Protein AF-A0AAV3SQG5-F1 (afdb_monomer_lite)

Organism: NCBI:txid425309

Foldseek 3Di:
DPPLVVQLVQLVVQLPDPDPPSVVVSVVSNVVSVVVVVVVD

Sequence (41 aa):
MRLSTVLIILGAVVFVLPIPGTFVLGALIAFAGLAARLFGL

Secondary structure (DSSP, 8-state):
--HHHHHHHHHHHHHHSSSTTHHHHHHHHHHHHHHHHHTT-

pLDDT: mean 96.32, std 3.99, range [76.12, 98.5]

Structure (mmCIF, N/CA/C/O backbone):
data_AF-A0AAV3SQG5-F1
#
_entry.id   AF-A0AAV3SQG5-F1
#
loop_
_atom_site.group_PDB
_atom_site.id
_atom_site.type_symbol
_atom_site.label_atom_id
_atom_site.label_alt_id
_atom_site.label_comp_id
_atom_site.label_asym_id
_atom_site.label_entity_id
_atom_site.label_seq_id
_atom_site.pdbx_PDB_ins_code
_atom_site.Cartn_x
_atom_site.Cartn_y
_atom_site.Cartn_z
_atom_site.occupancy
_atom_site.B_iso_or_equiv
_atom_site.auth_seq_id
_atom_site.auth_comp_id
_atom_site.auth_asym_id
_atom_site.auth_atom_id
_atom_site.pdbx_PDB_model_num
ATOM 1 N N . MET A 1 1 ? -15.316 3.304 1.095 1.00 76.12 1 MET A N 1
ATOM 2 C CA . MET A 1 1 ? -14.319 2.229 1.322 1.00 76.12 1 MET A CA 1
ATOM 3 C C . MET A 1 1 ? -13.627 2.496 2.650 1.00 76.12 1 MET A C 1
ATOM 5 O O . MET A 1 1 ? -13.484 3.665 2.983 1.00 76.12 1 MET A O 1
ATOM 9 N N . ARG A 1 2 ? -13.236 1.465 3.413 1.00 94.19 2 ARG A N 1
ATOM 10 C CA . ARG A 1 2 ? -12.402 1.660 4.617 1.00 94.19 2 ARG A CA 1
ATOM 11 C C . ARG A 1 2 ? -11.034 2.224 4.218 1.00 94.19 2 ARG A C 1
ATOM 13 O O . ARG A 1 2 ? -10.585 1.939 3.104 1.00 94.19 2 ARG A O 1
ATOM 20 N N . LEU A 1 3 ? -10.383 2.999 5.089 1.00 96.56 3 LEU A N 1
ATOM 21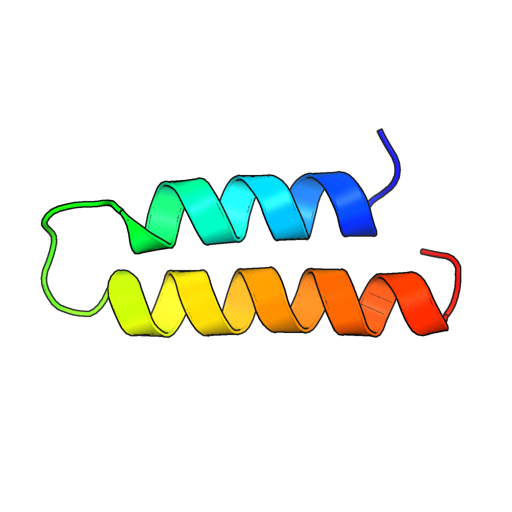 C CA . LEU A 1 3 ? -9.100 3.642 4.778 1.00 96.56 3 LEU A CA 1
ATOM 22 C C . LEU A 1 3 ? -8.040 2.586 4.454 1.00 96.56 3 LEU A C 1
ATOM 24 O O . LEU A 1 3 ? -7.325 2.720 3.464 1.00 96.56 3 LEU A O 1
ATOM 28 N N . SER A 1 4 ? -8.015 1.486 5.211 1.00 96.75 4 SER A N 1
ATOM 29 C CA . SER A 1 4 ? -7.171 0.322 4.914 1.00 96.75 4 SER A CA 1
ATOM 30 C C . SER A 1 4 ? -7.355 -0.210 3.492 1.00 96.75 4 SER A C 1
ATOM 32 O O . SER A 1 4 ? -6.376 -0.499 2.811 1.00 96.75 4 SER A O 1
ATOM 34 N N . THR A 1 5 ? -8.595 -0.307 3.003 1.00 97.75 5 THR A N 1
ATOM 35 C CA . THR A 1 5 ? -8.871 -0.758 1.629 1.00 97.75 5 THR A CA 1
ATOM 36 C C . THR A 1 5 ? -8.329 0.226 0.596 1.00 97.75 5 THR A C 1
ATOM 38 O O . THR A 1 5 ? -7.717 -0.201 -0.379 1.00 97.75 5 THR A O 1
ATOM 41 N N . VAL A 1 6 ? -8.517 1.530 0.822 1.00 98.19 6 VAL A N 1
ATOM 42 C CA . VAL A 1 6 ? -8.001 2.577 -0.073 1.00 98.19 6 VAL A CA 1
ATOM 43 C C . VAL A 1 6 ? -6.479 2.509 -0.152 1.00 98.19 6 VAL A C 1
ATOM 45 O O . VAL A 1 6 ? -5.933 2.498 -1.250 1.00 98.19 6 VAL A O 1
ATOM 48 N N . LEU A 1 7 ? -5.799 2.397 0.990 1.00 98.12 7 LEU A N 1
ATOM 49 C CA . LEU A 1 7 ? -4.340 2.310 1.049 1.00 98.12 7 LEU A CA 1
ATOM 50 C C . LEU A 1 7 ? -3.807 1.040 0.378 1.00 98.12 7 LEU A C 1
ATOM 52 O O . LEU A 1 7 ? -2.852 1.118 -0.384 1.00 98.12 7 LEU A O 1
ATOM 56 N N . ILE A 1 8 ? -4.438 -0.117 0.590 1.00 98.19 8 ILE A N 1
ATOM 57 C CA . ILE A 1 8 ? -4.015 -1.367 -0.063 1.00 98.19 8 ILE A CA 1
ATOM 58 C C . ILE A 1 8 ? -4.138 -1.253 -1.588 1.00 98.19 8 ILE A C 1
ATOM 60 O O . ILE A 1 8 ? -3.199 -1.597 -2.304 1.00 98.19 8 ILE A O 1
ATOM 64 N N . ILE A 1 9 ? -5.267 -0.742 -2.091 1.00 98.44 9 ILE A N 1
ATOM 65 C CA . ILE A 1 9 ? -5.490 -0.583 -3.535 1.00 98.44 9 ILE A CA 1
ATOM 66 C C . ILE A 1 9 ? -4.521 0.448 -4.116 1.00 98.44 9 ILE A C 1
ATOM 68 O O . ILE A 1 9 ? -3.877 0.177 -5.125 1.00 98.44 9 ILE A O 1
ATOM 72 N N . LEU A 1 10 ? -4.381 1.610 -3.475 1.00 98.31 10 LEU A N 1
ATOM 73 C CA . LEU A 1 10 ? -3.465 2.659 -3.917 1.00 98.31 10 LEU A CA 1
ATOM 74 C C . LEU A 1 10 ? -2.020 2.155 -3.948 1.00 98.31 10 LEU A C 1
ATOM 76 O O . LEU A 1 10 ? -1.313 2.380 -4.926 1.00 98.31 10 LEU A O 1
ATOM 80 N N . GLY A 1 11 ? -1.600 1.432 -2.908 1.00 98.19 11 GLY A N 1
ATOM 81 C CA . GLY A 1 11 ? -0.278 0.824 -2.840 1.00 98.19 11 GLY A CA 1
ATOM 82 C C . GLY A 1 11 ? -0.045 -0.163 -3.978 1.00 98.19 11 GLY A C 1
ATOM 83 O O . GLY A 1 11 ? 0.972 -0.064 -4.658 1.00 98.19 11 GLY A O 1
ATOM 84 N N . ALA A 1 12 ? -1.013 -1.040 -4.259 1.00 98.31 12 ALA A N 1
ATOM 85 C CA . ALA A 1 12 ? -0.936 -1.970 -5.384 1.00 98.31 12 ALA A CA 1
ATOM 86 C C . ALA A 1 12 ? -0.841 -1.248 -6.740 1.00 98.31 12 ALA A C 1
ATOM 88 O O . ALA A 1 12 ? -0.024 -1.624 -7.575 1.00 98.31 12 ALA A O 1
ATOM 89 N N . VAL A 1 13 ? -1.622 -0.182 -6.951 1.00 98.38 13 VAL A N 1
ATOM 90 C CA . VAL A 1 13 ? -1.563 0.618 -8.186 1.00 98.38 13 VAL A CA 1
ATOM 91 C C . VAL A 1 13 ? -0.188 1.270 -8.353 1.00 98.38 13 VAL A C 1
ATOM 93 O O . VAL A 1 13 ? 0.413 1.151 -9.417 1.00 98.38 13 VAL A O 1
ATOM 96 N N . VAL A 1 14 ? 0.340 1.913 -7.306 1.00 98.12 14 VAL A N 1
ATOM 97 C CA . VAL A 1 14 ? 1.654 2.583 -7.342 1.00 98.12 14 VAL A CA 1
ATOM 98 C C . VAL A 1 14 ? 2.794 1.577 -7.533 1.00 98.12 14 VAL A C 1
ATOM 100 O O . VAL A 1 14 ? 3.748 1.856 -8.256 1.00 98.12 14 VAL A O 1
ATOM 103 N N . PHE A 1 15 ? 2.678 0.391 -6.935 1.00 98.00 15 PHE A N 1
ATOM 104 C CA . PHE A 1 15 ? 3.674 -0.677 -7.017 1.00 98.00 15 PHE A CA 1
ATOM 105 C C . PHE A 1 15 ? 3.887 -1.184 -8.448 1.00 98.00 15 PHE A C 1
ATOM 107 O O . PHE A 1 15 ? 5.015 -1.480 -8.829 1.00 98.00 15 PHE A O 1
ATOM 114 N N . VAL A 1 16 ? 2.818 -1.263 -9.247 1.00 97.94 16 VAL A N 1
ATO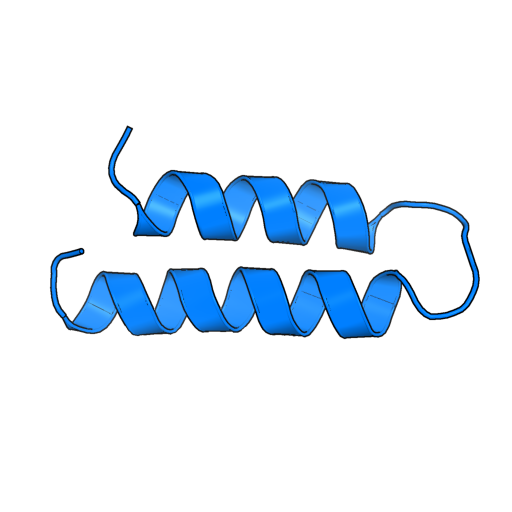M 115 C CA . VAL A 1 16 ? 2.858 -1.790 -10.624 1.00 97.94 16 VAL A CA 1
ATOM 116 C C . VAL A 1 16 ? 3.306 -0.732 -11.645 1.00 97.94 16 VAL A C 1
ATOM 118 O O . VAL A 1 16 ? 3.578 -1.063 -12.798 1.00 97.94 16 VAL A O 1
ATOM 121 N N . LEU A 1 17 ? 3.424 0.543 -11.251 1.00 97.44 17 LEU A N 1
ATOM 122 C CA . LEU A 1 17 ? 3.883 1.589 -12.165 1.00 97.44 17 LEU A CA 1
ATOM 123 C C . LEU A 1 17 ? 5.319 1.314 -12.648 1.00 97.44 17 LEU A C 1
ATOM 125 O O . LEU A 1 17 ? 6.196 1.043 -11.826 1.00 97.44 17 LEU A O 1
ATOM 129 N N . PRO A 1 18 ? 5.603 1.455 -13.958 1.00 95.56 18 PRO A N 1
ATOM 130 C CA . PRO A 1 18 ? 6.935 1.259 -14.525 1.00 95.56 18 PRO A CA 1
ATOM 131 C C . PRO A 1 18 ? 7.817 2.504 -14.318 1.00 95.56 18 PRO A C 1
ATOM 133 O O . PRO A 1 18 ? 8.429 3.014 -15.254 1.00 95.56 18 PRO A O 1
ATOM 136 N N . ILE A 1 19 ? 7.845 3.035 -13.094 1.00 96.31 19 ILE A N 1
ATOM 137 C CA . ILE A 1 19 ? 8.623 4.215 -12.711 1.00 96.31 19 ILE A CA 1
ATOM 138 C C . ILE A 1 19 ? 9.643 3.778 -11.647 1.00 96.31 19 ILE A C 1
ATOM 140 O O . ILE A 1 19 ? 9.270 3.161 -10.647 1.00 96.31 19 ILE A O 1
ATOM 144 N N . PRO A 1 20 ? 10.944 4.073 -11.815 1.00 91.31 20 PRO A N 1
ATOM 145 C CA . PRO A 1 20 ? 11.947 3.721 -10.816 1.00 91.31 20 PRO A CA 1
ATOM 146 C C . PRO A 1 20 ? 11.577 4.248 -9.422 1.00 91.31 20 PRO A C 1
ATOM 148 O O . PRO A 1 20 ? 11.249 5.420 -9.252 1.00 91.31 20 PRO A O 1
ATOM 151 N N . GLY A 1 21 ? 11.617 3.372 -8.418 1.00 90.38 21 GLY A N 1
ATOM 152 C CA . GLY A 1 21 ? 11.315 3.719 -7.025 1.00 90.38 21 GLY A CA 1
ATOM 153 C C . GLY A 1 21 ? 9.833 3.657 -6.624 1.00 90.38 21 GLY A C 1
ATOM 154 O O . GLY A 1 21 ? 9.557 3.553 -5.426 1.00 90.38 21 GLY A O 1
ATOM 155 N N . THR A 1 22 ? 8.871 3.617 -7.560 1.00 96.44 22 THR A N 1
ATOM 156 C CA . THR A 1 22 ? 7.441 3.497 -7.195 1.00 96.44 22 THR A CA 1
ATOM 157 C C . THR A 1 22 ? 7.090 2.127 -6.639 1.00 96.44 22 THR A C 1
ATOM 159 O O . THR A 1 22 ? 6.176 2.020 -5.833 1.00 96.44 22 THR A O 1
ATOM 162 N N . PHE A 1 23 ? 7.858 1.092 -6.971 1.00 95.81 23 PHE A N 1
ATOM 163 C CA . PHE A 1 23 ? 7.709 -0.240 -6.386 1.00 95.81 23 PHE A CA 1
ATOM 164 C C . PHE A 1 23 ? 7.882 -0.219 -4.858 1.00 95.81 23 PHE A C 1
ATOM 166 O O . PHE A 1 23 ? 7.040 -0.718 -4.117 1.00 95.81 23 PHE A O 1
ATOM 173 N N . VAL A 1 24 ? 8.939 0.437 -4.362 1.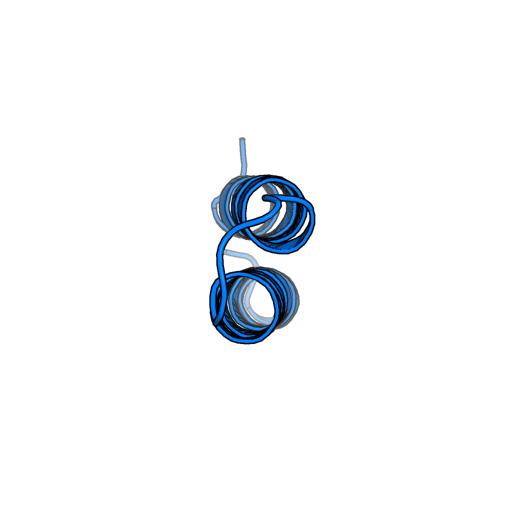00 97.50 24 VAL A N 1
ATOM 174 C CA . VAL A 1 24 ? 9.186 0.567 -2.915 1.00 97.50 24 VAL A CA 1
ATOM 175 C C . VAL A 1 24 ? 8.098 1.420 -2.269 1.00 97.50 24 VAL A C 1
ATOM 177 O O . VAL A 1 24 ? 7.530 1.024 -1.253 1.00 97.50 24 VAL A O 1
ATOM 180 N N . LEU A 1 25 ? 7.754 2.555 -2.883 1.00 97.88 25 LEU A N 1
ATOM 181 C CA . LEU A 1 25 ? 6.689 3.425 -2.385 1.00 97.88 25 LEU A CA 1
ATOM 182 C C . LEU A 1 25 ? 5.339 2.692 -2.310 1.00 97.88 25 LEU A C 1
ATOM 184 O O . LEU A 1 25 ? 4.669 2.737 -1.283 1.00 97.88 25 LEU A O 1
ATOM 188 N N . GLY A 1 26 ? 4.955 1.982 -3.369 1.00 98.31 26 GLY A N 1
ATOM 189 C CA . GLY A 1 26 ? 3.715 1.216 -3.441 1.00 98.31 26 GLY A CA 1
ATOM 190 C C . GLY A 1 26 ? 3.661 0.101 -2.401 1.00 98.31 26 GLY A C 1
ATOM 191 O O . GLY A 1 26 ? 2.636 -0.068 -1.742 1.00 98.31 26 GLY A O 1
ATOM 192 N N . ALA A 1 27 ? 4.782 -0.590 -2.170 1.00 98.12 27 ALA A N 1
ATOM 193 C CA . ALA A 1 27 ? 4.890 -1.585 -1.109 1.00 98.12 27 ALA A CA 1
ATOM 194 C C . ALA A 1 27 ? 4.658 -0.955 0.272 1.00 98.12 27 ALA A C 1
ATOM 196 O O . ALA A 1 27 ? 3.842 -1.460 1.039 1.00 98.12 27 ALA A O 1
ATOM 197 N N . LEU A 1 28 ? 5.312 0.171 0.576 1.00 98.50 28 LEU A N 1
ATOM 198 C CA . LEU A 1 28 ? 5.142 0.877 1.851 1.00 98.50 28 LEU A CA 1
ATOM 199 C C . LEU A 1 28 ? 3.698 1.350 2.060 1.00 98.50 28 LEU A C 1
ATOM 201 O O . LEU A 1 28 ? 3.153 1.186 3.151 1.00 98.50 28 LEU A O 1
ATOM 205 N N . ILE A 1 29 ? 3.052 1.877 1.015 1.00 98.38 29 ILE A N 1
ATOM 206 C CA . ILE A 1 29 ? 1.642 2.288 1.062 1.00 98.38 29 ILE A CA 1
ATOM 207 C C . ILE A 1 29 ? 0.734 1.074 1.324 1.00 98.38 29 ILE A C 1
ATOM 209 O O . ILE A 1 29 ? -0.147 1.135 2.184 1.00 98.38 29 ILE A O 1
ATOM 213 N N . ALA A 1 30 ? 0.961 -0.048 0.634 1.00 98.44 30 ALA A N 1
ATOM 214 C CA . ALA A 1 30 ? 0.182 -1.269 0.833 1.00 98.44 30 ALA A CA 1
ATOM 215 C C . ALA A 1 30 ? 0.369 -1.842 2.249 1.00 98.44 30 ALA A C 1
ATOM 217 O O . ALA A 1 30 ? -0.612 -2.211 2.899 1.00 98.44 30 ALA A O 1
ATOM 218 N N .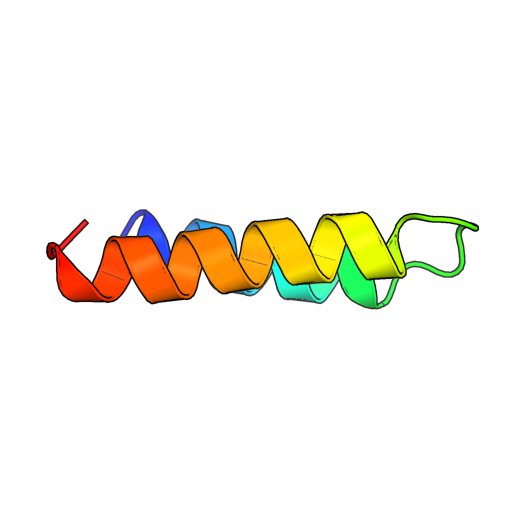 PHE A 1 31 ? 1.604 -1.852 2.764 1.00 98.38 31 PHE A N 1
ATOM 219 C CA . PHE A 1 31 ? 1.908 -2.248 4.141 1.00 98.38 31 PHE A CA 1
ATOM 220 C C . PHE A 1 31 ? 1.251 -1.327 5.169 1.00 98.38 31 PHE A C 1
ATOM 222 O O . PHE A 1 31 ? 0.710 -1.824 6.155 1.00 98.38 31 PHE A O 1
ATOM 229 N N . ALA A 1 32 ? 1.217 -0.014 4.932 1.00 98.25 32 ALA A N 1
ATOM 230 C CA . ALA A 1 32 ? 0.489 0.918 5.788 1.00 98.25 32 ALA A CA 1
ATOM 231 C C . ALA A 1 32 ? -1.018 0.611 5.802 1.00 98.25 32 ALA A C 1
ATOM 233 O O . ALA A 1 32 ? -1.640 0.639 6.860 1.00 98.25 32 ALA A O 1
ATOM 234 N N . GLY A 1 33 ? -1.605 0.246 4.657 1.00 98.12 33 GLY A N 1
ATOM 235 C CA . GLY A 1 33 ? -3.000 -0.194 4.577 1.00 98.12 33 GLY A CA 1
ATOM 236 C C . GLY A 1 33 ? -3.276 -1.508 5.313 1.00 98.12 33 GLY A C 1
ATOM 237 O O . GLY A 1 33 ? -4.292 -1.630 6.001 1.00 98.12 33 GLY A O 1
ATOM 238 N N . LEU A 1 34 ? -2.356 -2.474 5.227 1.00 98.00 34 LEU A N 1
ATOM 239 C CA . LEU A 1 34 ? -2.412 -3.715 6.007 1.00 98.00 34 LEU A CA 1
ATOM 240 C C . LEU A 1 34 ? -2.300 -3.438 7.511 1.00 98.00 34 LEU A C 1
ATOM 242 O O . LEU A 1 34 ? -3.093 -3.974 8.280 1.00 98.00 34 LEU A O 1
ATOM 246 N N . ALA A 1 35 ? -1.381 -2.565 7.927 1.00 98.12 35 ALA A N 1
ATOM 247 C CA . ALA A 1 35 ? -1.242 -2.146 9.318 1.00 98.12 35 ALA A CA 1
ATOM 248 C C . ALA A 1 35 ? -2.504 -1.421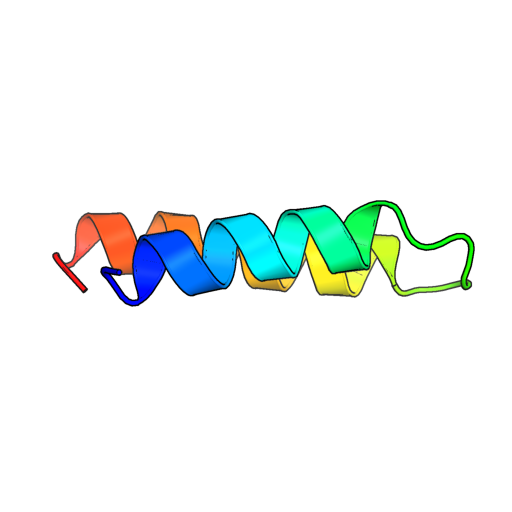 9.812 1.00 98.12 35 ALA A C 1
ATOM 250 O O . ALA A 1 35 ? -3.031 -1.768 10.864 1.00 98.12 35 ALA A O 1
ATOM 251 N N . ALA A 1 36 ? -3.055 -0.491 9.026 1.00 97.56 36 ALA A N 1
ATOM 252 C CA . ALA A 1 36 ? -4.300 0.216 9.333 1.00 97.56 36 ALA A CA 1
ATOM 253 C C . ALA A 1 36 ? -5.473 -0.754 9.562 1.00 97.56 36 ALA A C 1
ATOM 255 O O . ALA A 1 36 ? -6.278 -0.555 10.474 1.00 97.56 36 ALA A O 1
ATOM 256 N N . ARG A 1 37 ? -5.520 -1.858 8.803 1.00 96.38 37 ARG A N 1
ATOM 257 C CA . ARG A 1 37 ? -6.539 -2.903 8.961 1.00 96.38 37 ARG A CA 1
ATOM 258 C C . ARG A 1 37 ? -6.488 -3.579 10.333 1.00 96.38 37 ARG A C 1
ATOM 260 O O . ARG A 1 37 ? -7.543 -3.962 10.835 1.00 96.38 37 ARG A O 1
ATOM 267 N N . LEU A 1 38 ? -5.308 -3.696 10.946 1.00 96.50 38 LEU A N 1
ATOM 268 C CA . LEU A 1 38 ? -5.148 -4.264 12.293 1.00 96.50 38 LEU A CA 1
ATOM 269 C C . LEU A 1 38 ? -5.779 -3.375 13.375 1.00 96.50 38 LEU A C 1
ATOM 271 O O . LEU A 1 38 ? -6.232 -3.887 14.394 1.00 96.50 38 LEU A O 1
ATOM 275 N N . PHE A 1 39 ? -5.865 -2.066 13.132 1.00 96.06 39 PHE A N 1
ATOM 276 C CA . PHE A 1 39 ? -6.466 -1.088 14.046 1.00 96.06 39 PHE A CA 1
ATOM 277 C C . PHE A 1 39 ? -7.92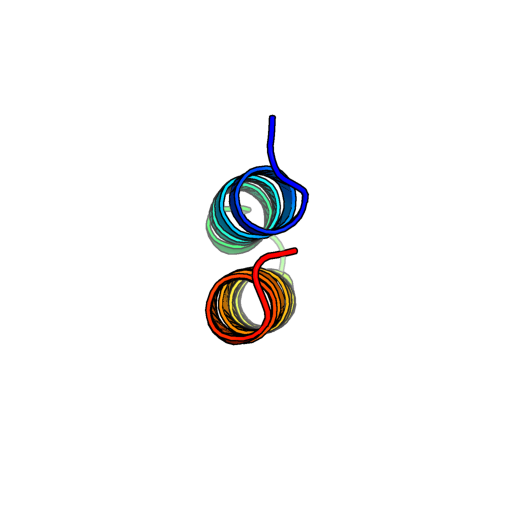4 -0.748 13.698 1.00 96.06 39 PHE A C 1
ATOM 279 O O . PHE A 1 39 ? -8.518 0.131 14.316 1.00 96.06 39 PHE A O 1
ATOM 286 N N . GLY A 1 40 ? -8.518 -1.432 12.714 1.00 92.19 40 GLY A N 1
ATOM 287 C CA . GLY A 1 40 ? -9.910 -1.216 12.308 1.00 92.19 40 GLY A CA 1
ATOM 288 C C . GLY A 1 40 ? -10.164 0.058 11.493 1.00 92.19 40 GLY A C 1
ATOM 289 O O . GLY A 1 40 ? -11.328 0.418 11.308 1.00 92.19 40 GLY A O 1
ATOM 290 N N . LEU A 1 41 ? -9.107 0.704 10.991 1.00 87.69 41 LEU A N 1
ATOM 291 C CA . LEU A 1 41 ? -9.155 1.878 10.107 1.00 87.69 41 LEU A CA 1
ATOM 292 C C . LEU A 1 41 ? -9.438 1.463 8.648 1.00 87.69 41 LEU A C 1
ATOM 294 O O . LEU A 1 41 ? -10.117 2.204 7.902 1.00 87.69 41 LEU A O 1
#

Radius of gyration: 10.07 Å; chains: 1; bounding box: 26×8×29 Å